Protein AF-A0A117LZM5-F1 (afdb_monomer)

pLDDT: mean 82.93, std 14.28, range [42.84, 97.31]

Solvent-accessible surface area (backbone atoms only — not comparable to full-atom values): 4011 Å² total; per-residue (Å²): 129,92,44,73,70,54,52,54,57,47,49,55,50,46,71,70,40,48,66,56,49,25,52,52,36,25,72,74,67,75,31,70,66,61,10,46,53,54,38,49,53,53,51,53,55,46,68,76,37,53,82,66,57,77,54,80,62,55,76,66,55,65,62,50,66,78,73,112

Foldseek 3Di:
DCDPVNVVQLVVVCVVPLVVQLVVLCVVVVDSVRSNVLSVVLSVVVSVPCVCRVPPNDPVVSVVSSVD

Sequence (68 aa):
MKTEPDKARFEELFHLYYPKVRSFAFILLKSEQEAEDVAQDIFVRLWETPDLWEGNLEKNYLYTMVKN

Organism: NCBI:txid294710

Radius of gyration: 12.08 Å; Cα contacts (8 Å, |Δi|>4): 39; chains: 1; bounding box: 28×19×31 Å

Structure (mmCIF, N/CA/C/O backbone):
data_AF-A0A117LZM5-F1
#
_entry.id   AF-A0A117LZM5-F1
#
loop_
_atom_site.group_PDB
_atom_site.id
_atom_site.type_symbol
_atom_site.label_atom_id
_atom_site.label_alt_id
_atom_site.label_comp_id
_atom_site.label_asym_id
_atom_site.label_entity_id
_atom_site.label_seq_id
_atom_site.pdbx_PDB_ins_code
_atom_site.Cartn_x
_atom_site.Cartn_y
_atom_site.Cartn_z
_atom_site.occupancy
_atom_site.B_iso_or_equiv
_atom_site.auth_seq_id
_atom_site.auth_comp_id
_atom_site.auth_asym_id
_atom_site.auth_atom_id
_atom_site.pdbx_PDB_model_num
ATOM 1 N N . MET A 1 1 ? 16.566 -6.749 -14.532 1.00 57.19 1 MET A N 1
ATOM 2 C CA . MET A 1 1 ? 17.297 -5.861 -13.595 1.00 57.19 1 MET A CA 1
ATOM 3 C C . MET A 1 1 ? 16.460 -4.606 -13.479 1.00 57.19 1 MET A C 1
ATOM 5 O O . MET A 1 1 ? 16.115 -4.103 -14.534 1.00 57.19 1 MET A O 1
ATOM 9 N N . LYS A 1 2 ? 16.085 -4.156 -12.273 1.00 69.38 2 LYS A N 1
ATOM 10 C CA . LYS A 1 2 ? 15.212 -2.979 -12.115 1.00 69.38 2 LYS A CA 1
ATOM 11 C C . LYS A 1 2 ? 15.933 -1.740 -12.655 1.00 69.38 2 LYS A C 1
ATOM 13 O O . LYS A 1 2 ? 17.011 -1.403 -12.166 1.00 69.38 2 LYS A O 1
ATOM 18 N N . THR A 1 3 ? 15.384 -1.134 -13.696 1.00 81.31 3 THR A N 1
ATOM 19 C CA . THR A 1 3 ? 15.946 0.017 -14.411 1.00 81.31 3 THR A CA 1
ATOM 20 C C . THR A 1 3 ? 15.310 1.333 -13.943 1.00 81.31 3 THR A C 1
ATOM 22 O O . THR A 1 3 ? 14.330 1.334 -13.199 1.00 81.31 3 THR A O 1
ATOM 25 N N . GLU A 1 4 ? 15.856 2.482 -14.357 1.00 80.25 4 GLU A N 1
ATOM 26 C CA . GLU A 1 4 ? 15.231 3.788 -14.080 1.00 80.25 4 GLU A CA 1
ATOM 27 C C . GL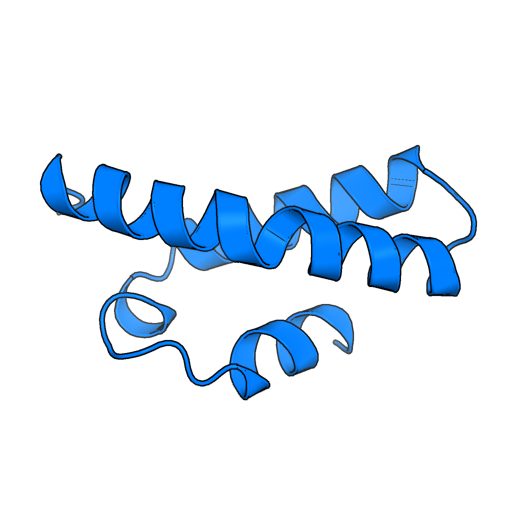U A 1 4 ? 13.785 3.902 -14.618 1.00 80.25 4 GLU A C 1
ATOM 29 O O . GLU A 1 4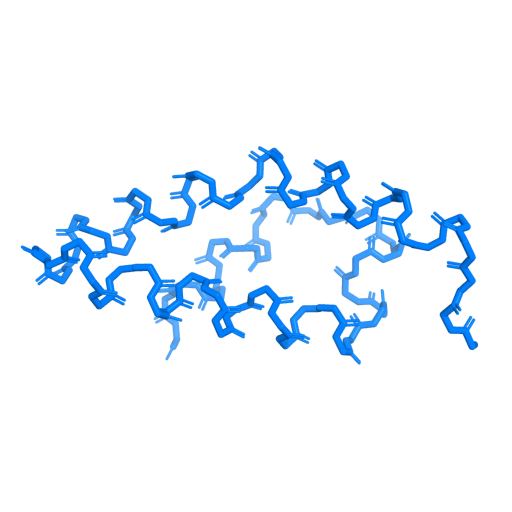 ? 12.923 4.370 -13.870 1.00 80.25 4 GLU A O 1
ATOM 34 N N . PRO A 1 5 ? 13.461 3.422 -15.840 1.00 82.12 5 PRO A N 1
ATOM 35 C CA . PRO A 1 5 ? 12.077 3.311 -16.311 1.00 82.12 5 PRO A CA 1
ATOM 36 C C . PRO A 1 5 ? 11.156 2.502 -15.391 1.00 82.12 5 PRO A C 1
ATOM 38 O O . PRO A 1 5 ? 10.008 2.889 -15.174 1.00 82.12 5 PRO A O 1
ATOM 41 N N . ASP A 1 6 ? 11.657 1.407 -14.820 1.00 83.75 6 ASP A N 1
ATOM 42 C CA . ASP A 1 6 ? 10.879 0.536 -13.932 1.00 83.75 6 ASP A CA 1
ATOM 43 C C . ASP A 1 6 ? 10.522 1.264 -12.631 1.00 83.75 6 ASP A C 1
ATOM 45 O O . ASP A 1 6 ? 9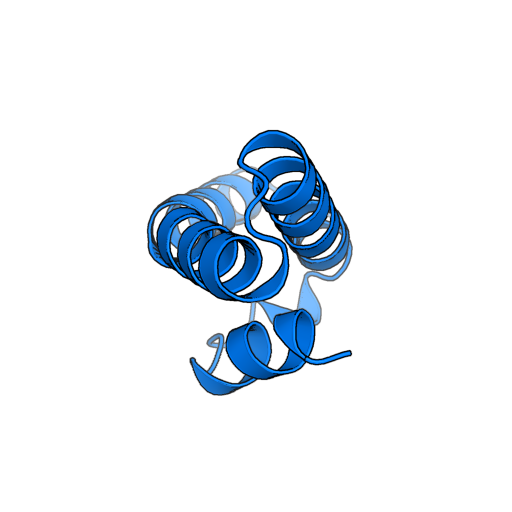.399 1.162 -12.138 1.00 83.75 6 ASP A O 1
ATOM 49 N N . LYS A 1 7 ? 11.450 2.081 -12.116 1.00 87.75 7 LYS A N 1
ATOM 50 C CA . LYS A 1 7 ? 11.206 2.940 -10.953 1.00 87.75 7 LYS A CA 1
ATOM 51 C C . LYS A 1 7 ? 10.113 3.972 -11.230 1.00 87.75 7 LYS A C 1
ATOM 53 O O . LYS A 1 7 ? 9.207 4.099 -10.414 1.00 87.75 7 LYS A O 1
ATOM 58 N N . ALA A 1 8 ? 10.165 4.658 -12.372 1.00 88.62 8 ALA A N 1
ATOM 59 C CA . ALA A 1 8 ? 9.162 5.662 -12.732 1.00 88.62 8 ALA A CA 1
ATOM 60 C C . ALA A 1 8 ? 7.756 5.049 -12.873 1.00 88.62 8 ALA A C 1
ATOM 62 O O . ALA A 1 8 ? 6.790 5.565 -12.314 1.00 88.62 8 ALA A O 1
ATOM 63 N N . ARG A 1 9 ? 7.643 3.893 -13.543 1.00 86.69 9 ARG A N 1
ATOM 64 C CA . ARG A 1 9 ? 6.361 3.177 -13.691 1.00 86.69 9 ARG A CA 1
ATOM 65 C C . ARG A 1 9 ? 5.805 2.711 -12.344 1.00 86.69 9 ARG A C 1
ATOM 67 O O . ARG A 1 9 ? 4.600 2.788 -12.108 1.00 86.69 9 ARG A O 1
ATOM 74 N N . PHE A 1 10 ? 6.670 2.236 -11.451 1.00 88.88 10 PHE A N 1
ATOM 75 C CA . PHE A 1 10 ? 6.248 1.834 -10.114 1.00 88.88 10 PHE A CA 1
ATOM 76 C C . PHE A 1 10 ? 5.867 3.025 -9.229 1.00 88.88 10 PHE A C 1
ATOM 78 O O . PHE A 1 10 ? 4.936 2.922 -8.437 1.00 88.88 10 PHE A O 1
ATOM 85 N N . GLU A 1 11 ? 6.536 4.167 -9.370 1.00 91.56 11 GLU A N 1
ATOM 86 C CA . GLU A 1 11 ? 6.199 5.401 -8.655 1.00 91.56 11 GLU A CA 1
ATOM 87 C C . GLU A 1 11 ? 4.793 5.901 -9.030 1.00 91.56 11 GLU A C 1
ATOM 89 O O . GLU A 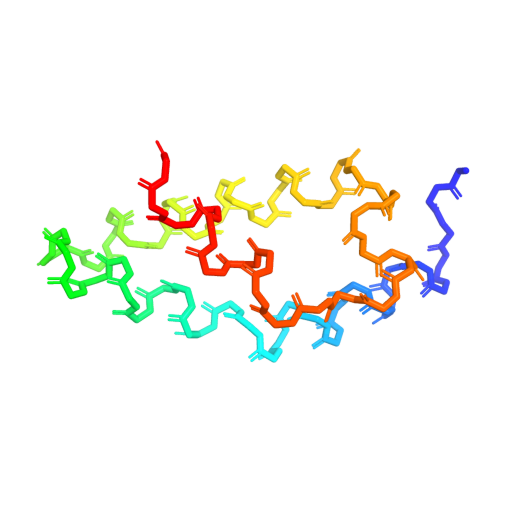1 11 ? 3.994 6.227 -8.150 1.00 91.56 11 GLU A O 1
ATOM 94 N N . GLU A 1 12 ? 4.422 5.844 -10.313 1.00 89.56 12 GLU A N 1
ATOM 95 C CA . GLU A 1 12 ? 3.055 6.143 -10.769 1.00 89.56 12 GLU A CA 1
ATOM 96 C C . GLU A 1 12 ? 2.010 5.212 -10.131 1.00 89.56 12 GLU A C 1
ATOM 98 O O . GLU A 1 12 ? 0.967 5.659 -9.640 1.00 89.56 12 GLU A O 1
ATOM 103 N N . LEU A 1 13 ? 2.301 3.909 -10.091 1.00 89.00 13 LEU A N 1
ATOM 104 C CA . LEU A 1 13 ? 1.465 2.900 -9.439 1.00 89.00 13 LEU A CA 1
ATOM 105 C C . LEU A 1 13 ? 1.330 3.185 -7.938 1.00 89.00 13 LEU A C 1
ATOM 107 O O . LEU A 1 13 ? 0.215 3.194 -7.407 1.00 89.00 13 LEU A O 1
ATOM 111 N N . PHE A 1 14 ? 2.449 3.455 -7.265 1.00 91.56 14 PHE A N 1
ATOM 112 C CA . PHE A 1 14 ? 2.502 3.789 -5.848 1.00 91.56 14 PHE A CA 1
ATOM 113 C C . PHE A 1 14 ? 1.604 4.985 -5.538 1.00 91.56 14 PHE A C 1
ATOM 115 O O . PHE A 1 14 ? 0.682 4.866 -4.730 1.00 91.56 14 PHE A O 1
ATOM 122 N N . HIS A 1 15 ? 1.774 6.103 -6.246 1.00 92.12 15 HIS A N 1
ATOM 123 C CA . HIS A 1 15 ? 0.946 7.291 -6.044 1.00 92.12 15 HIS A CA 1
ATOM 124 C C . HIS A 1 15 ? -0.545 7.040 -6.308 1.00 92.12 15 HIS A C 1
ATOM 126 O O . HIS A 1 15 ? -1.398 7.595 -5.611 1.00 92.12 15 HIS A O 1
ATOM 132 N N . LEU A 1 16 ? -0.883 6.179 -7.271 1.00 89.38 16 LEU A N 1
ATOM 133 C CA . LEU A 1 16 ? -2.271 5.890 -7.625 1.00 89.38 16 LEU A CA 1
ATOM 134 C C . LEU A 1 16 ? -2.990 4.965 -6.629 1.00 89.38 16 LEU A C 1
ATOM 136 O O . LEU A 1 16 ? -4.218 5.064 -6.463 1.00 89.38 16 LEU A O 1
ATOM 140 N N . TYR A 1 17 ? -2.266 4.027 -6.019 1.00 90.56 17 TYR A N 1
ATOM 141 C CA . TYR A 1 17 ? -2.868 2.918 -5.279 1.00 90.56 17 TYR A CA 1
ATOM 142 C C . TYR A 1 17 ? -2.525 2.886 -3.792 1.00 90.56 17 TYR A C 1
ATOM 144 O O . TYR A 1 17 ? -3.369 2.438 -3.013 1.00 90.56 17 TYR A O 1
ATOM 152 N N . TYR A 1 18 ? -1.373 3.410 -3.372 1.00 93.94 18 TYR A N 1
ATOM 153 C CA . TYR A 1 18 ? -0.976 3.420 -1.963 1.00 93.94 18 TYR A CA 1
ATOM 154 C C . TYR A 1 18 ? -2.018 4.100 -1.056 1.00 93.94 18 TYR A C 1
ATOM 156 O O . TYR A 1 18 ? -2.438 3.476 -0.078 1.00 93.94 18 TYR A O 1
ATOM 164 N N . PRO A 1 19 ? -2.575 5.288 -1.395 1.00 93.75 19 PRO A N 1
ATOM 165 C CA . PRO A 1 19 ? -3.602 5.915 -0.560 1.00 93.75 19 PRO A CA 1
ATOM 166 C C . PRO A 1 19 ? -4.871 5.065 -0.423 1.00 93.75 19 PRO A C 1
ATOM 168 O O . PRO A 1 19 ? -5.511 5.077 0.626 1.00 93.75 19 PRO A O 1
ATOM 171 N N . LYS A 1 20 ? -5.239 4.304 -1.463 1.00 92.06 20 LYS A N 1
ATOM 172 C CA . LYS A 1 20 ? -6.434 3.443 -1.466 1.00 92.06 20 LYS A CA 1
ATOM 173 C C . LYS A 1 20 ? -6.228 2.211 -0.591 1.00 92.06 20 LYS A C 1
ATOM 175 O O . LYS A 1 20 ? -7.110 1.878 0.196 1.00 92.06 20 LYS A O 1
ATOM 180 N N . VAL A 1 21 ? -5.064 1.573 -0.713 1.00 91.31 21 VAL A N 1
ATOM 181 C CA . VAL A 1 21 ? -4.680 0.410 0.097 1.00 91.31 21 VAL A CA 1
ATOM 182 C C . VAL A 1 21 ? -4.584 0.796 1.571 1.00 91.31 21 VAL A C 1
ATOM 184 O O . VAL A 1 21 ? -5.249 0.170 2.391 1.00 91.31 21 VAL A O 1
ATOM 187 N N . ARG A 1 22 ? -3.877 1.886 1.897 1.00 94.88 22 ARG A N 1
ATOM 188 C CA . ARG A 1 22 ? -3.791 2.421 3.266 1.00 94.88 22 ARG A CA 1
ATOM 189 C C . ARG A 1 22 ? -5.171 2.748 3.837 1.00 94.88 22 ARG A C 1
ATOM 191 O O . ARG A 1 22 ? -5.474 2.377 4.964 1.00 94.88 22 ARG A O 1
ATOM 198 N N . SER A 1 23 ? -6.036 3.395 3.052 1.00 93.75 23 SER A N 1
ATOM 199 C CA . SER A 1 23 ? -7.401 3.729 3.490 1.00 93.75 23 SER A CA 1
ATOM 200 C C . SER A 1 23 ? -8.235 2.480 3.783 1.00 93.75 23 SER A C 1
ATOM 202 O O . SER A 1 23 ? -8.977 2.444 4.762 1.00 93.75 23 SER A O 1
ATOM 204 N N . PHE A 1 24 ? -8.110 1.438 2.959 1.00 90.50 24 PHE A N 1
ATOM 205 C CA . PHE A 1 24 ? -8.798 0.170 3.186 1.00 90.50 24 PHE A CA 1
ATOM 206 C C . PHE A 1 24 ? -8.245 -0.571 4.413 1.00 90.50 24 PHE A C 1
ATOM 208 O O . PHE A 1 24 ? -9.028 -1.015 5.251 1.00 90.50 24 PHE A O 1
ATOM 215 N N . ALA A 1 25 ? -6.921 -0.633 4.571 1.00 92.06 25 ALA A N 1
ATOM 216 C CA . ALA A 1 25 ? -6.280 -1.197 5.757 1.00 92.06 25 ALA A CA 1
ATOM 217 C C . ALA A 1 25 ? -6.717 -0.454 7.031 1.00 92.06 25 ALA A C 1
ATOM 219 O O . ALA A 1 25 ? -7.090 -1.085 8.014 1.00 92.06 25 ALA A O 1
ATOM 220 N N . PHE A 1 26 ? -6.810 0.877 6.989 1.00 94.81 26 PHE A N 1
ATOM 221 C CA . PHE A 1 26 ? -7.313 1.682 8.103 1.00 94.81 26 PHE A CA 1
ATOM 222 C C . PHE A 1 26 ? -8.769 1.355 8.460 1.00 94.81 26 PHE A C 1
ATOM 224 O O . PHE A 1 26 ? -9.117 1.277 9.638 1.00 94.81 26 PHE A O 1
ATOM 231 N N . ILE A 1 27 ? -9.634 1.116 7.469 1.00 94.94 27 ILE A N 1
ATOM 232 C CA . ILE A 1 27 ? -11.022 0.704 7.727 1.00 94.94 27 ILE A CA 1
ATOM 233 C C . ILE A 1 27 ? -11.074 -0.617 8.507 1.00 94.94 27 ILE A C 1
ATOM 235 O O . ILE A 1 27 ? -11.970 -0.762 9.342 1.00 94.94 27 ILE A O 1
ATOM 239 N N . LEU A 1 28 ? -10.141 -1.540 8.267 1.00 92.69 28 LEU A N 1
ATOM 240 C CA . LEU A 1 28 ? -10.083 -2.842 8.934 1.00 92.69 28 LEU A CA 1
ATOM 241 C C . LEU A 1 28 ? -9.398 -2.779 10.304 1.00 92.69 28 LEU A C 1
ATOM 243 O O . LEU A 1 28 ? -9.940 -3.293 11.278 1.00 92.69 28 LEU A O 1
ATOM 247 N N . LEU A 1 29 ? -8.238 -2.128 10.375 1.00 94.31 29 LEU A N 1
ATOM 248 C CA . LEU A 1 29 ? -7.350 -2.136 11.540 1.00 94.31 29 LEU A CA 1
ATOM 249 C C . LEU A 1 29 ? -7.691 -1.037 12.552 1.00 94.31 29 LEU A C 1
ATOM 251 O O . LEU A 1 29 ? -7.390 -1.162 13.731 1.00 94.31 29 LEU A O 1
ATOM 255 N N . LYS A 1 30 ? -8.333 0.052 12.105 1.00 94.75 30 LYS A N 1
ATOM 256 C CA . LYS A 1 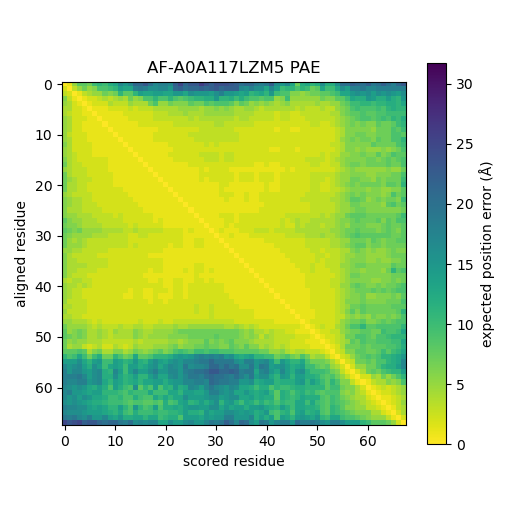30 ? -8.638 1.253 12.911 1.00 94.75 30 LYS A CA 1
ATOM 257 C C . LY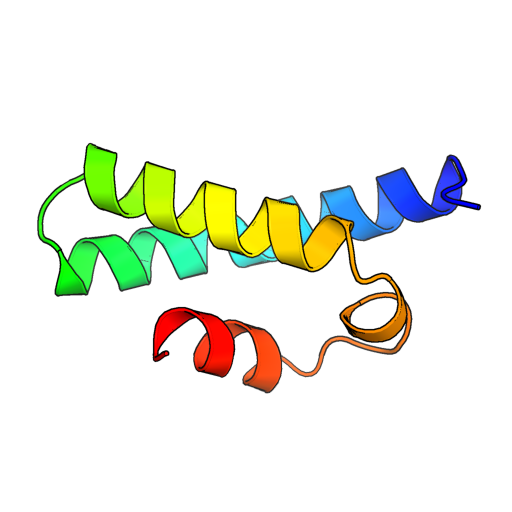S A 1 30 ? -7.409 1.934 13.531 1.00 94.75 30 LYS A C 1
ATOM 259 O O . LYS A 1 30 ? -7.564 2.805 14.382 1.00 94.75 30 LYS A O 1
ATOM 264 N N . SER A 1 31 ? -6.214 1.587 13.064 1.00 97.31 31 SER A N 1
ATOM 265 C CA . SER A 1 31 ? -4.935 2.169 13.458 1.00 97.31 31 SER A CA 1
ATOM 266 C C . SER A 1 31 ? -4.253 2.741 12.224 1.00 97.31 31 SER A C 1
ATOM 268 O O . SER A 1 31 ? -4.092 2.049 11.221 1.00 97.31 31 SER A O 1
ATOM 270 N N . GLU A 1 32 ? -3.884 4.021 12.273 1.00 95.19 32 GLU A N 1
ATOM 271 C CA . GLU A 1 32 ? -3.173 4.675 11.170 1.00 95.19 32 GLU A CA 1
ATOM 272 C C . GLU A 1 32 ? -1.780 4.072 10.973 1.00 95.19 32 GLU A C 1
ATOM 274 O O . GLU A 1 32 ? -1.374 3.847 9.836 1.00 95.19 32 GLU A O 1
ATOM 279 N N . GLN A 1 33 ? -1.099 3.749 12.077 1.00 97.12 33 GLN A N 1
ATOM 280 C CA . GLN A 1 33 ? 0.232 3.152 12.058 1.00 97.12 33 GLN A CA 1
ATOM 281 C C . GLN A 1 33 ? 0.204 1.744 11.457 1.00 97.12 33 GLN A C 1
ATOM 283 O O . GLN A 1 33 ? 0.918 1.482 10.499 1.00 97.12 33 GLN A O 1
ATOM 288 N N . GLU A 1 34 ? -0.688 0.868 11.929 1.00 96.31 34 GLU A N 1
ATOM 289 C CA . GLU A 1 34 ? -0.770 -0.496 11.382 1.00 96.31 34 GLU A CA 1
ATOM 290 C C . GLU A 1 34 ? -1.238 -0.496 9.919 1.00 96.31 34 GLU A C 1
ATOM 292 O O . GLU A 1 34 ? -0.791 -1.311 9.115 1.00 96.31 34 GLU A O 1
ATOM 297 N N . ALA A 1 35 ? -2.123 0.433 9.542 1.00 95.25 35 ALA A N 1
ATOM 298 C CA . ALA A 1 35 ? -2.553 0.582 8.156 1.00 95.25 35 ALA A CA 1
ATOM 299 C C . ALA A 1 35 ? -1.426 1.049 7.231 1.00 95.25 35 ALA A C 1
ATOM 301 O O . ALA A 1 35 ? -1.389 0.660 6.063 1.00 95.25 35 ALA A O 1
ATOM 302 N N . GLU A 1 36 ? -0.538 1.902 7.735 1.00 96.62 36 GLU A N 1
ATOM 303 C CA . GLU A 1 36 ? 0.646 2.341 7.016 1.00 96.62 36 GLU A CA 1
ATOM 304 C C . GLU A 1 36 ? 1.664 1.211 6.877 1.00 96.62 36 GLU A C 1
ATOM 306 O O . GLU A 1 36 ? 2.082 0.941 5.755 1.00 96.62 36 GLU A O 1
ATOM 311 N N . ASP A 1 37 ? 1.970 0.498 7.961 1.00 97.00 37 ASP A N 1
ATOM 312 C CA . ASP A 1 37 ? 2.915 -0.624 7.958 1.00 97.00 37 ASP A CA 1
ATOM 313 C C . ASP A 1 37 ? 2.474 -1.719 6.971 1.00 97.00 37 ASP A C 1
ATOM 315 O O . ASP A 1 37 ? 3.238 -2.130 6.097 1.00 97.00 37 ASP A O 1
ATOM 319 N N . VAL A 1 38 ? 1.197 -2.120 7.013 1.00 94.25 38 VAL A N 1
ATOM 320 C CA . VAL A 1 38 ? 0.642 -3.115 6.078 1.00 94.25 38 VAL A CA 1
ATOM 321 C C . VAL A 1 38 ? 0.677 -2.615 4.632 1.00 94.25 38 VAL A C 1
ATOM 323 O O . VAL A 1 38 ? 1.004 -3.373 3.716 1.00 94.25 38 VAL A O 1
ATOM 326 N N . ALA A 1 39 ? 0.347 -1.342 4.393 1.00 93.88 39 ALA A N 1
ATOM 327 C CA . ALA A 1 39 ? 0.418 -0.775 3.050 1.00 93.88 39 ALA A CA 1
ATOM 328 C C . ALA A 1 39 ? 1.865 -0.733 2.537 1.00 93.88 39 ALA A C 1
ATOM 330 O O . ALA A 1 39 ? 2.102 -1.076 1.380 1.00 93.88 39 ALA A O 1
ATOM 331 N N . GLN A 1 40 ? 2.836 -0.361 3.371 1.00 94.56 40 GLN A N 1
ATOM 332 C CA . GLN A 1 40 ? 4.249 -0.381 2.998 1.00 94.56 40 GLN A CA 1
ATOM 333 C C . GLN A 1 40 ? 4.707 -1.800 2.650 1.00 94.56 40 GLN A C 1
ATOM 335 O O . GLN A 1 40 ? 5.243 -1.999 1.560 1.00 94.56 40 GLN A O 1
ATOM 340 N N . ASP A 1 41 ? 4.410 -2.792 3.490 1.00 95.19 41 ASP A N 1
ATOM 341 C CA . ASP A 1 41 ? 4.775 -4.194 3.254 1.00 95.19 41 ASP A CA 1
ATOM 342 C C . ASP A 1 41 ? 4.222 -4.732 1.926 1.00 95.19 41 ASP A C 1
ATOM 344 O O . ASP A 1 41 ? 4.934 -5.396 1.164 1.00 95.19 41 ASP A O 1
ATO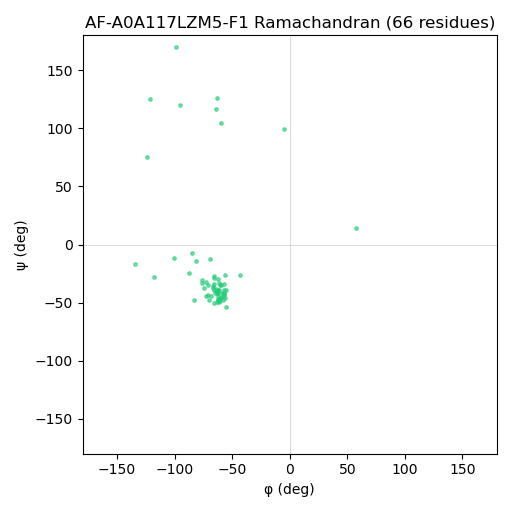M 348 N N . ILE A 1 42 ? 2.964 -4.413 1.606 1.00 91.31 42 ILE A N 1
ATOM 349 C CA . ILE A 1 42 ? 2.333 -4.793 0.334 1.00 91.31 42 ILE A CA 1
ATOM 350 C C . ILE A 1 42 ? 3.107 -4.213 -0.852 1.00 91.31 42 ILE A C 1
ATOM 352 O O . ILE A 1 42 ? 3.379 -4.929 -1.819 1.00 91.31 42 ILE A O 1
ATOM 356 N N . PHE A 1 43 ? 3.474 -2.931 -0.797 1.00 92.56 43 PHE A N 1
ATOM 357 C CA . PHE A 1 43 ? 4.166 -2.271 -1.903 1.00 92.56 43 PHE A CA 1
ATOM 358 C C . PHE A 1 43 ? 5.645 -2.658 -1.997 1.00 92.56 43 PHE A C 1
ATOM 360 O O . PHE A 1 43 ? 6.159 -2.748 -3.109 1.00 92.56 43 PHE A O 1
ATOM 367 N N . VAL A 1 44 ? 6.317 -2.975 -0.887 1.00 93.06 44 VAL A N 1
ATOM 368 C CA . VAL A 1 44 ? 7.672 -3.551 -0.912 1.00 93.06 44 VAL A CA 1
ATOM 369 C C . VAL A 1 44 ? 7.658 -4.899 -1.632 1.00 93.06 44 VAL A C 1
ATOM 371 O O . VAL A 1 44 ? 8.407 -5.090 -2.590 1.00 93.06 44 VAL A O 1
ATOM 374 N N . ARG A 1 45 ? 6.737 -5.799 -1.263 1.00 89.69 45 ARG A N 1
ATOM 375 C CA . ARG A 1 45 ? 6.589 -7.106 -1.929 1.00 89.69 45 ARG A CA 1
ATOM 376 C C . ARG A 1 45 ? 6.212 -6.967 -3.401 1.00 89.69 45 ARG A C 1
ATOM 378 O O . ARG A 1 45 ? 6.713 -7.708 -4.249 1.00 89.69 45 ARG A O 1
ATOM 385 N N . LEU A 1 46 ? 5.347 -6.002 -3.720 1.00 88.25 46 LEU A N 1
ATOM 386 C CA . LEU A 1 46 ? 4.982 -5.707 -5.100 1.00 88.25 46 LEU A CA 1
ATOM 387 C C . LEU A 1 46 ? 6.209 -5.241 -5.889 1.00 88.25 46 LEU A C 1
ATOM 389 O O . LEU A 1 46 ? 6.491 -5.799 -6.941 1.00 88.25 46 LEU A O 1
ATOM 393 N N . TRP A 1 47 ? 6.999 -4.304 -5.355 1.00 90.56 47 TRP A N 1
ATOM 394 C CA . TRP A 1 47 ? 8.240 -3.840 -5.984 1.00 90.56 47 TRP A CA 1
ATOM 395 C C . TRP A 1 47 ? 9.219 -4.985 -6.246 1.00 90.56 47 TRP A C 1
ATOM 397 O O . TRP A 1 47 ? 9.895 -4.997 -7.274 1.00 90.56 47 TRP A O 1
ATOM 407 N N . GLU A 1 48 ? 9.324 -5.946 -5.331 1.00 89.88 48 GLU A N 1
ATOM 408 C CA . GLU A 1 48 ? 10.166 -7.143 -5.456 1.00 89.88 48 GLU A CA 1
ATOM 409 C C . GLU A 1 48 ? 9.690 -8.145 -6.510 1.00 89.88 48 GLU A C 1
ATOM 411 O O . GLU A 1 48 ? 10.483 -8.993 -6.915 1.00 89.88 48 GLU A O 1
ATOM 416 N N . THR A 1 49 ? 8.465 -7.995 -7.022 1.00 85.25 49 THR A N 1
ATOM 417 C CA . THR A 1 49 ? 7.859 -8.925 -7.982 1.00 85.25 49 THR A CA 1
ATOM 418 C C . THR A 1 49 ? 7.413 -8.206 -9.270 1.00 85.25 49 THR A C 1
ATOM 420 O O . THR A 1 49 ? 6.217 -7.975 -9.461 1.00 85.25 49 THR A O 1
ATOM 423 N N . PRO A 1 50 ? 8.348 -7.837 -10.172 1.00 80.69 50 PRO A N 1
ATOM 424 C CA . PRO A 1 50 ? 8.060 -7.038 -11.367 1.00 80.69 50 PRO A CA 1
ATOM 425 C C . PRO A 1 50 ? 7.006 -7.629 -12.299 1.00 80.69 50 PRO A C 1
ATOM 427 O O . PRO A 1 50 ? 6.169 -6.894 -12.815 1.00 80.69 50 PRO A O 1
ATOM 430 N N . ASP A 1 51 ? 6.945 -8.955 -12.410 1.00 81.31 51 ASP A N 1
ATOM 431 C CA . ASP A 1 51 ? 5.943 -9.658 -13.221 1.00 81.31 51 ASP A CA 1
ATOM 432 C C . ASP A 1 51 ? 4.491 -9.302 -12.844 1.00 81.31 51 ASP A C 1
ATOM 434 O O . ASP A 1 51 ? 3.592 -9.383 -13.680 1.00 81.31 51 ASP A O 1
ATOM 438 N N . LEU A 1 52 ? 4.250 -8.882 -11.595 1.00 76.12 52 LEU A N 1
ATOM 439 C CA . LEU A 1 52 ? 2.922 -8.511 -11.098 1.00 76.12 52 LEU A CA 1
ATOM 440 C C . LEU A 1 52 ? 2.497 -7.090 -11.470 1.00 76.12 52 LEU A C 1
ATOM 442 O O . LEU A 1 52 ? 1.326 -6.753 -11.294 1.00 76.12 52 LEU A O 1
ATOM 446 N N . TRP A 1 53 ? 3.425 -6.244 -11.920 1.00 77.81 53 TRP A N 1
ATOM 447 C CA . TRP A 1 53 ? 3.151 -4.830 -12.172 1.00 77.81 53 TRP A CA 1
ATOM 448 C C . TRP A 1 53 ? 3.695 -4.276 -13.489 1.00 77.81 53 TRP A C 1
ATOM 450 O O . TRP A 1 53 ? 3.221 -3.236 -13.950 1.00 77.81 53 TRP A O 1
ATOM 460 N N . GLU A 1 54 ? 4.630 -4.965 -14.137 1.00 75.06 54 GLU A N 1
ATOM 461 C CA . GLU A 1 54 ? 5.142 -4.599 -15.459 1.00 75.06 54 GLU A CA 1
ATOM 462 C C . GLU A 1 54 ? 4.125 -4.890 -16.578 1.00 75.06 54 GLU A C 1
ATOM 464 O O . GLU A 1 54 ? 4.049 -4.131 -17.555 1.00 75.06 54 GLU A O 1
ATOM 469 N N . GLY A 1 55 ? 3.305 -5.936 -16.414 1.00 66.50 55 GLY A N 1
ATOM 470 C CA . GLY A 1 55 ? 2.121 -6.212 -17.225 1.00 66.50 55 GLY A CA 1
ATOM 471 C C . GLY A 1 55 ? 0.886 -5.648 -16.534 1.00 66.50 55 GLY A C 1
ATOM 472 O O . GLY A 1 55 ? 0.638 -6.020 -15.395 1.00 66.50 55 GLY A O 1
ATOM 473 N N . ASN A 1 56 ? 0.168 -4.726 -17.197 1.00 60.50 56 ASN A N 1
ATOM 474 C CA . ASN A 1 56 ? -1.061 -4.053 -16.739 1.00 60.50 56 ASN A CA 1
ATOM 475 C C . ASN A 1 56 ? -1.589 -4.579 -15.396 1.00 60.50 56 ASN A C 1
ATOM 477 O 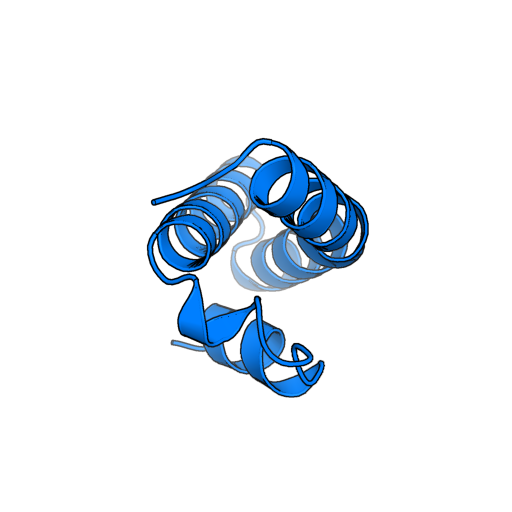O . ASN A 1 56 ? -2.273 -5.604 -15.393 1.00 60.50 56 ASN A O 1
ATOM 481 N N . LEU A 1 57 ? -1.319 -3.888 -14.276 1.00 61.22 57 LEU A N 1
ATOM 482 C CA . LEU A 1 57 ? -2.007 -4.241 -13.034 1.00 61.22 57 LEU A CA 1
ATOM 483 C C . LEU A 1 57 ? -3.489 -4.075 -13.269 1.00 61.22 57 LEU A C 1
ATOM 485 O O . LEU A 1 57 ? -4.033 -2.965 -13.271 1.00 61.22 57 LEU A O 1
ATOM 489 N N . GLU A 1 58 ? -4.161 -5.198 -13.427 1.00 57.66 58 GLU A N 1
ATOM 490 C CA . GLU A 1 58 ? -5.588 -5.207 -13.307 1.00 57.66 58 GLU A CA 1
ATOM 491 C C . GLU A 1 58 ? -5.896 -4.805 -11.869 1.00 57.66 58 GLU A C 1
ATOM 493 O O . GLU A 1 58 ? -5.381 -5.389 -10.913 1.00 57.66 58 GLU A O 1
ATOM 498 N N . LYS A 1 59 ? -6.729 -3.771 -11.715 1.00 55.88 59 LYS A N 1
ATOM 499 C CA . LYS A 1 59 ? -7.162 -3.198 -10.428 1.00 55.88 59 LYS A CA 1
ATOM 500 C C . LYS A 1 59 ? -7.511 -4.266 -9.376 1.00 55.88 59 LYS A C 1
ATOM 502 O O . LYS A 1 59 ? -7.380 -4.009 -8.186 1.00 55.88 59 LYS A O 1
ATOM 507 N N . ASN A 1 60 ? -7.917 -5.457 -9.817 1.00 56.50 60 ASN A N 1
ATOM 508 C CA . ASN A 1 60 ? -8.249 -6.628 -9.010 1.00 56.50 60 ASN A CA 1
ATOM 509 C C . ASN A 1 60 ? -7.081 -7.196 -8.176 1.00 56.50 60 ASN A C 1
ATOM 511 O O . ASN A 1 60 ? -7.326 -7.734 -7.095 1.00 56.50 60 ASN A O 1
ATOM 515 N N . TYR A 1 61 ? -5.824 -7.071 -8.618 1.00 64.75 61 TYR A N 1
ATOM 516 C CA . TYR A 1 61 ? -4.691 -7.699 -7.922 1.00 64.75 61 TYR A CA 1
ATOM 517 C C . TYR A 1 61 ? -4.375 -7.009 -6.587 1.00 64.75 61 TYR A C 1
ATOM 519 O O . TYR A 1 61 ? -4.230 -7.662 -5.555 1.00 64.75 61 TYR A O 1
ATOM 527 N N . LEU A 1 62 ? -4.388 -5.674 -6.572 1.00 62.59 62 LEU A N 1
ATOM 528 C CA . LEU A 1 62 ? -4.156 -4.896 -5.352 1.00 62.59 62 LEU A CA 1
ATOM 529 C C . LEU A 1 62 ? -5.246 -5.130 -4.301 1.00 62.59 62 LEU A C 1
ATOM 531 O O . LEU A 1 62 ? -4.924 -5.270 -3.129 1.00 62.59 62 LEU A O 1
ATOM 535 N N . TYR A 1 63 ? -6.516 -5.258 -4.702 1.00 57.41 63 TYR A N 1
ATOM 536 C CA . TYR A 1 63 ? -7.599 -5.604 -3.770 1.00 57.41 63 TYR A CA 1
ATOM 537 C C . TYR A 1 63 ? -7.463 -7.013 -3.175 1.00 57.41 63 TYR A C 1
ATOM 539 O O . TYR A 1 63 ? -7.917 -7.242 -2.055 1.00 57.41 63 TYR A O 1
ATOM 547 N N . THR A 1 64 ? -6.843 -7.946 -3.901 1.00 61.38 64 THR A N 1
ATOM 548 C CA . THR A 1 64 ? -6.588 -9.310 -3.412 1.00 61.38 64 THR A CA 1
ATOM 549 C C . THR A 1 64 ? -5.457 -9.321 -2.382 1.00 61.38 64 THR A C 1
ATOM 551 O O . THR A 1 64 ? -5.557 -10.012 -1.374 1.00 61.38 64 THR A O 1
ATOM 554 N N . MET A 1 65 ? -4.427 -8.493 -2.585 1.00 62.50 65 MET A N 1
ATOM 555 C CA . MET A 1 65 ? -3.281 -8.370 -1.674 1.00 62.50 65 MET A CA 1
ATOM 556 C C . MET A 1 65 ? -3.642 -7.788 -0.300 1.00 62.50 65 MET A C 1
ATOM 558 O O . MET A 1 65 ? -2.967 -8.112 0.663 1.00 62.50 65 MET A O 1
ATOM 562 N N . VAL A 1 66 ? -4.695 -6.964 -0.177 1.00 58.12 66 VAL A N 1
ATOM 563 C CA . VAL A 1 66 ? -5.127 -6.443 1.143 1.00 58.12 66 VAL A CA 1
ATOM 564 C C . VAL A 1 66 ? -6.064 -7.399 1.896 1.00 58.12 66 VAL A C 1
ATOM 566 O O . VAL A 1 66 ? -6.431 -7.137 3.038 1.00 58.12 66 VAL A O 1
ATOM 569 N N . LYS A 1 67 ? -6.514 -8.486 1.258 1.00 53.94 67 LYS A N 1
ATOM 570 C CA . LYS A 1 67 ? -7.451 -9.452 1.855 1.00 53.94 67 LYS A CA 1
ATOM 571 C C . LYS A 1 67 ? -6.795 -10.734 2.381 1.00 53.94 67 LYS A C 1
ATOM 573 O O . LYS A 1 67 ? -7.496 -11.483 3.05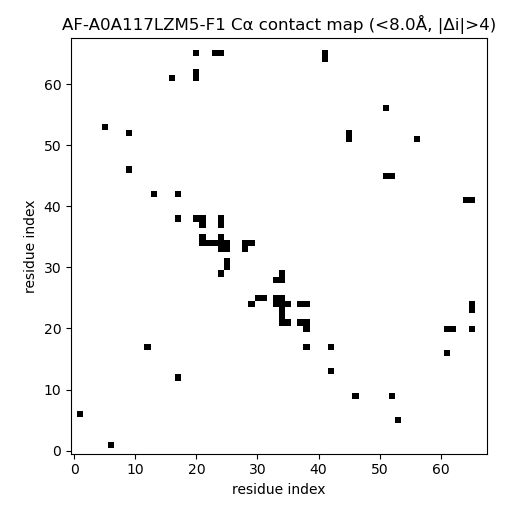8 1.00 53.94 67 LYS A O 1
ATOM 578 N N . ASN A 1 68 ? -5.525 -10.984 2.062 1.00 42.84 68 ASN A N 1
ATOM 579 C CA . ASN A 1 68 ? -4.746 -12.145 2.514 1.00 42.84 68 ASN A CA 1
ATOM 580 C C . ASN A 1 68 ? -3.680 -11.713 3.515 1.00 42.84 68 ASN A C 1
ATOM 582 O O . ASN A 1 68 ? -3.425 -12.500 4.449 1.00 42.84 68 ASN A O 1
#

InterPro domains:
  IPR007627 RNA polymerase sigma-70 region 2 [PF04542] (13-68)
  IPR013325 RNA polymerase sigma factor, region 2 [SSF88946] (5-68)
  IPR039425 RNA polymerase sigma-70-like [PTHR43133] (6-68)

Mean predicted aligned error: 5.67 Å

Secondary structure (DSSP, 8-state):
---HHHHHHHHHHHHHHHHHHHHHHHHHH--HHHHHHHHHHHHHHHHH-GGGTSS---HHHHHHHTT-

Nearest PDB structures (foldseek):
  6dvb-assembly1_F  TM=8.933E-01  e=4.391E-02  Mycobacterium tuberculosis H37Rv
  6tye-assembly1_F  TM=8.994E-01  e=9.705E-02  Mycobacterium tuberculosis
  6tyg-assembly1_F  TM=8.929E-01  e=1.150E-01  Mycobacterium tuberculosis
  1h3l-assembly1_A  TM=8.242E-01  e=3.188E-01  Streptomyces coelicolor A3(2)
  5wur-assembly2_B  TM=8.346E-01  e=6.291E-01  Bacillus subtilis subsp. subtilis str. 168